Protein AF-A0A2W5XEF1-F1 (afdb_monomer_lite)

Structure (mmCIF, N/CA/C/O backbone):
data_AF-A0A2W5XEF1-F1
#
_entry.id   AF-A0A2W5XEF1-F1
#
loop_
_atom_site.group_PDB
_atom_site.id
_atom_site.type_symbol
_atom_site.label_atom_id
_atom_site.label_alt_id
_atom_site.label_comp_id
_atom_site.label_asym_id
_atom_site.label_entity_id
_atom_site.label_seq_id
_atom_site.pdbx_PDB_ins_code
_atom_site.Cartn_x
_atom_site.Cartn_y
_atom_site.Cartn_z
_atom_site.occupancy
_atom_site.B_iso_or_equiv
_atom_site.auth_seq_id
_atom_site.auth_comp_id
_atom_site.auth_asym_id
_atom_site.auth_atom_id
_atom_site.pdbx_PDB_model_num
ATOM 1 N N . MET A 1 1 ? -2.180 -19.333 73.699 1.00 42.31 1 MET A N 1
ATOM 2 C CA . MET A 1 1 ? -2.222 -17.988 73.084 1.00 42.31 1 MET A CA 1
ATOM 3 C C . MET A 1 1 ? -1.504 -18.086 71.739 1.00 42.31 1 MET A C 1
ATOM 5 O O . MET A 1 1 ? -0.283 -18.100 71.714 1.00 42.31 1 MET A O 1
ATOM 9 N N . VAL A 1 2 ? -2.239 -18.323 70.647 1.00 40.25 2 VAL A N 1
ATOM 10 C CA . VAL A 1 2 ? -1.673 -18.645 69.320 1.00 40.25 2 VAL A CA 1
ATOM 11 C C . VAL A 1 2 ? -1.821 -17.416 68.427 1.00 40.25 2 VAL A C 1
ATOM 13 O O . VAL A 1 2 ? -2.934 -16.933 68.240 1.00 40.25 2 VAL A O 1
ATOM 16 N N . ARG A 1 3 ? -0.708 -16.870 67.927 1.00 40.44 3 ARG A N 1
ATOM 17 C CA . ARG A 1 3 ? -0.707 -15.746 66.979 1.00 40.44 3 ARG A CA 1
ATOM 18 C C . ARG A 1 3 ? -0.602 -16.298 65.561 1.00 40.44 3 ARG A C 1
ATOM 20 O O . ARG A 1 3 ? 0.451 -16.785 65.163 1.00 40.44 3 ARG A O 1
ATOM 27 N N . THR A 1 4 ? -1.698 -16.220 64.820 1.00 47.94 4 THR A N 1
ATOM 28 C CA . THR A 1 4 ? -1.758 -16.524 63.388 1.00 47.94 4 THR A CA 1
ATOM 29 C C . THR A 1 4 ? -1.144 -15.356 62.620 1.00 47.94 4 THR A C 1
ATOM 31 O O . THR A 1 4 ? -1.613 -14.226 62.730 1.00 47.94 4 THR A O 1
ATOM 34 N N . ILE A 1 5 ? -0.068 -15.608 61.876 1.00 55.44 5 ILE A N 1
ATOM 35 C CA . ILE A 1 5 ? 0.589 -14.604 61.034 1.00 55.44 5 ILE A CA 1
ATOM 36 C C . ILE A 1 5 ? -0.045 -14.688 59.644 1.00 55.44 5 ILE A C 1
ATOM 38 O O . ILE A 1 5 ? 0.245 -15.605 58.877 1.00 55.44 5 ILE A O 1
ATOM 42 N N . THR A 1 6 ? -0.918 -13.737 59.323 1.00 53.62 6 THR A N 1
ATOM 43 C CA . THR A 1 6 ? -1.438 -13.535 57.967 1.00 53.62 6 THR A CA 1
ATOM 44 C C . THR A 1 6 ? -0.327 -12.914 57.123 1.00 53.62 6 THR A C 1
ATOM 46 O O . THR A 1 6 ? 0.054 -11.764 57.328 1.00 53.62 6 THR A O 1
ATOM 49 N N . LYS A 1 7 ? 0.250 -13.695 56.208 1.00 55.38 7 LYS A N 1
ATOM 50 C CA . LYS A 1 7 ? 1.280 -13.230 55.276 1.00 55.38 7 LYS A CA 1
ATOM 51 C C . LYS A 1 7 ? 0.583 -12.710 54.018 1.00 55.38 7 LYS A C 1
ATOM 53 O O . LYS A 1 7 ? 0.001 -13.493 53.274 1.00 55.38 7 LYS A O 1
ATOM 58 N N . GLU A 1 8 ? 0.621 -11.399 53.800 1.00 53.78 8 GLU A N 1
ATOM 59 C CA . GLU A 1 8 ? 0.114 -10.784 52.572 1.00 53.78 8 GLU A CA 1
ATOM 60 C C . GLU A 1 8 ? 0.924 -11.256 51.356 1.00 53.78 8 GLU A C 1
ATOM 62 O O . GLU A 1 8 ? 2.157 -11.172 51.326 1.00 53.78 8 GLU A O 1
ATOM 67 N N . ILE A 1 9 ? 0.225 -11.778 50.347 1.00 59.25 9 ILE A N 1
ATOM 68 C CA . ILE A 1 9 ? 0.813 -12.208 49.079 1.00 59.25 9 ILE A CA 1
ATOM 69 C C . ILE A 1 9 ? 1.083 -10.954 48.243 1.00 59.25 9 ILE A C 1
ATOM 71 O O . ILE A 1 9 ? 0.198 -10.371 47.622 1.00 59.25 9 ILE A O 1
ATOM 75 N N . LYS A 1 10 ? 2.343 -10.524 48.271 1.00 52.53 10 LYS A N 1
ATOM 76 C CA . LYS A 1 10 ? 2.882 -9.403 47.506 1.00 52.53 10 LYS A CA 1
ATOM 77 C C . LYS A 1 10 ? 2.888 -9.726 46.007 1.00 52.53 10 LYS A C 1
ATOM 79 O O . LYS A 1 10 ? 3.649 -10.582 45.574 1.00 52.53 10 LYS A O 1
ATOM 84 N N . GLY A 1 11 ? 2.102 -8.961 45.250 1.00 55.94 11 GLY A N 1
ATOM 85 C CA . GLY A 1 11 ? 2.396 -8.528 43.880 1.00 55.94 11 GLY A CA 1
ATOM 86 C C . GLY A 1 11 ? 2.461 -9.615 42.806 1.00 55.94 11 GLY A C 1
ATOM 87 O O . GLY A 1 11 ? 3.486 -10.264 42.623 1.00 55.94 11 GLY A O 1
ATOM 88 N N . ASN A 1 12 ? 1.391 -9.712 42.015 1.00 59.34 12 ASN A N 1
ATOM 89 C CA . ASN A 1 12 ? 1.363 -10.405 40.728 1.00 59.34 12 ASN A CA 1
ATOM 90 C C . ASN A 1 12 ? 2.566 -10.014 39.855 1.00 59.34 12 ASN A C 1
ATOM 92 O O . ASN A 1 12 ? 2.626 -8.913 39.308 1.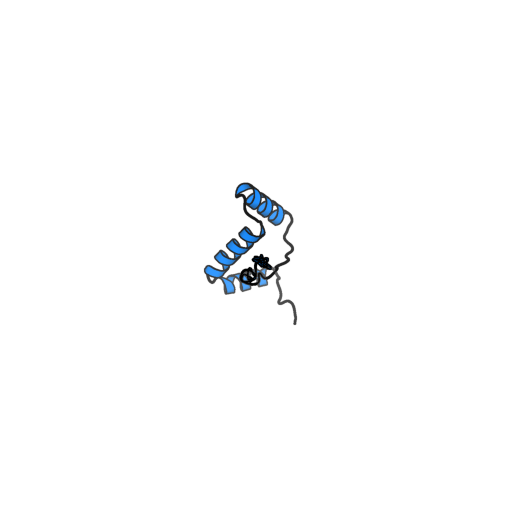00 59.34 12 ASN A O 1
ATOM 96 N N . ASN A 1 13 ? 3.503 -10.944 39.695 1.00 67.12 13 ASN A N 1
ATOM 97 C CA . ASN A 1 13 ? 4.649 -10.830 38.804 1.00 67.12 13 ASN A CA 1
ATOM 98 C C . ASN A 1 13 ? 4.247 -11.388 37.429 1.00 67.12 13 ASN A C 1
ATOM 100 O O . ASN A 1 13 ? 4.683 -12.467 37.033 1.00 67.12 13 ASN A O 1
ATOM 104 N N . VAL A 1 14 ? 3.320 -10.707 36.741 1.00 73.06 14 VAL A N 1
ATOM 105 C CA . VAL A 1 14 ? 2.955 -11.087 35.368 1.00 73.06 14 VAL A CA 1
ATOM 106 C C . VAL A 1 14 ? 4.123 -10.675 34.471 1.00 73.06 14 VAL A C 1
ATOM 108 O O . VAL A 1 14 ? 4.408 -9.476 34.382 1.00 73.06 14 VAL A O 1
ATOM 111 N N . PRO A 1 15 ? 4.829 -11.620 33.825 1.00 73.12 15 PRO A N 1
ATOM 112 C CA . PRO A 1 15 ? 5.881 -11.263 32.888 1.00 73.12 15 PRO A CA 1
ATOM 113 C C . PRO A 1 15 ? 5.279 -10.405 31.765 1.00 73.12 15 PRO A C 1
ATOM 115 O O . PRO A 1 15 ? 4.173 -10.704 31.301 1.00 73.12 15 PRO A O 1
ATOM 118 N N . PRO A 1 16 ? 5.962 -9.333 31.319 1.00 72.44 16 PRO A N 1
ATOM 119 C CA . PRO A 1 16 ? 5.480 -8.545 30.196 1.00 72.44 16 PRO A CA 1
ATOM 120 C C . PRO A 1 16 ? 5.300 -9.474 28.996 1.00 72.44 16 PRO A C 1
ATOM 122 O O . PRO A 1 16 ? 6.200 -10.253 28.674 1.00 72.44 16 PRO A O 1
ATOM 125 N N . ALA A 1 17 ? 4.127 -9.402 28.362 1.00 73.50 17 ALA A N 1
ATOM 126 C CA . ALA A 1 17 ? 3.828 -10.173 27.164 1.00 73.50 17 ALA A CA 1
ATOM 127 C C . ALA A 1 17 ? 4.979 -10.032 26.148 1.00 73.50 17 ALA A C 1
ATOM 129 O O . ALA A 1 17 ? 5.570 -8.946 26.049 1.00 73.50 17 ALA A O 1
ATOM 130 N N . PRO A 1 18 ? 5.326 -11.105 25.412 1.00 72.19 18 PRO A N 1
ATOM 131 C CA . PRO A 1 18 ? 6.401 -11.058 24.433 1.00 72.19 18 PRO A CA 1
ATOM 132 C C . PRO A 1 18 ? 6.164 -9.875 23.498 1.00 72.19 18 PRO A C 1
ATOM 134 O O . PRO A 1 18 ? 5.097 -9.748 22.895 1.00 72.19 18 PRO A O 1
ATOM 137 N N . LYS A 1 19 ? 7.148 -8.971 23.424 1.00 70.06 19 LYS A N 1
ATOM 138 C CA . LYS A 1 19 ? 7.102 -7.837 22.501 1.00 70.06 19 LYS A CA 1
ATOM 139 C C . LYS A 1 19 ? 6.970 -8.435 21.105 1.00 70.06 19 LYS A C 1
ATOM 141 O O . LYS A 1 19 ? 7.897 -9.098 20.644 1.00 70.06 19 LYS A O 1
ATOM 146 N N . GLY A 1 20 ? 5.803 -8.250 20.488 1.00 65.06 20 GLY A N 1
ATOM 147 C CA . GLY A 1 20 ? 5.545 -8.700 19.126 1.00 65.06 20 GLY A CA 1
ATOM 148 C C . GLY A 1 20 ? 6.617 -8.184 18.159 1.00 65.06 20 GLY A C 1
ATOM 149 O O . GLY A 1 20 ? 7.386 -7.278 18.511 1.00 65.06 20 GLY A O 1
ATOM 150 N N . PRO A 1 21 ? 6.701 -8.759 16.948 1.00 72.69 21 PRO A N 1
ATOM 151 C CA . PRO A 1 21 ? 7.675 -8.328 15.954 1.00 72.69 21 PRO A CA 1
ATOM 152 C C . PRO A 1 21 ? 7.622 -6.806 15.802 1.00 72.69 21 PRO A C 1
ATOM 154 O O . PRO A 1 21 ? 6.548 -6.207 15.721 1.00 72.69 21 PRO A O 1
ATOM 157 N N . LYS A 1 22 ? 8.795 -6.166 15.833 1.00 76.75 22 LYS A N 1
ATOM 158 C CA . LYS A 1 22 ? 8.896 -4.709 15.740 1.00 76.75 22 LYS A CA 1
ATOM 159 C C . LYS A 1 22 ? 8.353 -4.279 14.378 1.00 76.75 22 LYS A C 1
ATOM 161 O O . LYS A 1 22 ? 8.971 -4.556 13.357 1.00 76.75 22 LYS A O 1
ATOM 166 N N . SER A 1 23 ? 7.208 -3.602 14.362 1.00 79.81 23 SER A N 1
ATOM 167 C CA . SER A 1 23 ? 6.664 -3.017 13.138 1.00 79.81 23 SER A CA 1
ATOM 168 C C . SER A 1 23 ? 7.580 -1.895 12.647 1.00 79.81 23 SER A C 1
ATOM 170 O O . SER A 1 23 ? 7.933 -1.002 13.425 1.00 79.81 23 SER A O 1
ATOM 172 N N . HIS A 1 24 ? 7.925 -1.896 11.362 1.00 87.00 24 HIS A N 1
ATOM 173 C CA . HIS A 1 24 ? 8.607 -0.768 10.737 1.00 87.00 24 HIS A CA 1
ATOM 174 C C . HIS A 1 24 ? 7.585 0.302 10.344 1.00 87.00 24 HIS A C 1
ATOM 176 O O . HIS A 1 24 ? 6.642 0.035 9.603 1.00 87.00 24 HIS A O 1
ATOM 182 N N . LYS A 1 25 ? 7.761 1.528 10.850 1.00 87.50 25 LYS A N 1
ATOM 183 C CA . LYS A 1 25 ? 6.894 2.655 10.492 1.00 87.50 25 LYS A CA 1
ATOM 184 C C . LYS A 1 25 ? 7.284 3.184 9.114 1.00 87.50 25 LYS A C 1
ATOM 186 O O . LYS A 1 25 ? 8.399 3.671 8.939 1.00 87.50 25 LYS A O 1
ATOM 191 N N . LEU A 1 26 ? 6.342 3.147 8.177 1.00 85.69 26 LEU A N 1
ATOM 192 C CA . LEU A 1 26 ? 6.472 3.758 6.859 1.00 85.69 26 LEU A CA 1
ATOM 193 C C . LEU A 1 26 ? 5.637 5.046 6.809 1.00 85.69 26 LEU A C 1
ATOM 195 O O . LEU A 1 26 ? 4.434 5.017 7.057 1.00 85.69 26 LEU A O 1
ATOM 199 N N . SER A 1 27 ? 6.280 6.171 6.493 1.00 88.19 27 SER A N 1
ATOM 200 C CA . SER A 1 27 ? 5.614 7.457 6.248 1.00 88.19 27 SER A CA 1
ATOM 201 C C . SER A 1 27 ? 5.724 7.780 4.763 1.00 88.19 27 SER A C 1
ATOM 203 O O . SER A 1 27 ? 6.834 7.839 4.236 1.00 88.19 27 SER A O 1
ATOM 205 N N . LEU A 1 28 ? 4.593 7.981 4.093 1.00 84.56 28 LEU A N 1
ATOM 206 C CA . LEU A 1 28 ? 4.527 8.169 2.646 1.00 84.56 28 LEU A CA 1
ATOM 207 C C . LEU A 1 28 ? 3.552 9.289 2.286 1.00 84.56 28 LEU A C 1
ATOM 209 O O . LEU A 1 28 ? 2.528 9.468 2.943 1.00 84.56 28 LEU A O 1
ATOM 213 N N . ASN A 1 29 ? 3.889 10.035 1.237 1.00 88.94 29 ASN A N 1
ATOM 214 C CA . ASN A 1 29 ? 2.997 11.011 0.624 1.00 88.94 29 ASN A CA 1
ATOM 215 C C . ASN A 1 29 ? 2.322 10.346 -0.576 1.00 88.94 29 ASN A C 1
ATOM 217 O O . ASN A 1 29 ? 2.998 9.738 -1.404 1.00 88.94 29 ASN A O 1
ATOM 221 N N . VAL A 1 30 ? 1.004 10.478 -0.679 1.00 90.06 30 VAL A N 1
ATOM 222 C CA . VAL A 1 30 ? 0.212 9.994 -1.818 1.00 90.06 30 VAL A CA 1
ATOM 223 C C . VAL A 1 30 ? -0.548 11.147 -2.445 1.00 90.06 30 VAL A C 1
ATOM 225 O O . VAL A 1 30 ? -0.798 12.165 -1.797 1.00 90.06 30 VAL A O 1
ATOM 228 N N . SER A 1 31 ? -0.937 10.985 -3.709 1.00 93.81 31 SER A N 1
ATOM 229 C CA . SER A 1 31 ? -1.805 11.96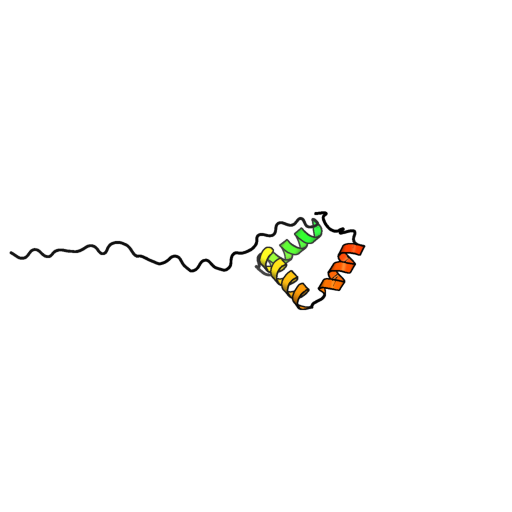1 -4.358 1.00 93.81 31 SER A CA 1
ATOM 230 C C . SER A 1 31 ? -3.145 12.079 -3.605 1.00 93.81 31 SER A C 1
ATOM 232 O O . SER A 1 31 ? -3.615 11.098 -3.012 1.00 93.81 31 SER A O 1
ATOM 234 N N . PRO A 1 32 ? -3.806 13.253 -3.638 1.00 95.06 32 PRO A N 1
ATOM 235 C CA . PRO A 1 32 ? -5.096 13.444 -2.973 1.00 95.06 32 PRO A CA 1
ATOM 236 C C . PRO A 1 32 ? -6.171 12.456 -3.438 1.00 95.06 32 PRO A C 1
ATOM 238 O O . PRO A 1 32 ? -7.018 12.036 -2.652 1.00 95.06 32 PRO A O 1
ATOM 241 N N . GLU A 1 33 ? -6.144 12.078 -4.715 1.00 96.75 33 GLU A N 1
ATOM 242 C CA . GLU A 1 33 ? -7.073 11.105 -5.282 1.00 96.75 33 GLU A CA 1
ATOM 243 C C . GLU A 1 33 ? -6.856 9.704 -4.703 1.00 96.75 33 GLU A C 1
ATOM 245 O O . GLU A 1 33 ? -7.805 9.100 -4.196 1.00 96.75 33 GLU A O 1
ATOM 250 N N . THR A 1 34 ? -5.608 9.224 -4.694 1.00 95.38 34 THR A N 1
ATOM 251 C CA . THR A 1 34 ? -5.251 7.931 -4.101 1.00 95.38 34 THR A CA 1
ATOM 252 C C . THR A 1 34 ? -5.595 7.900 -2.615 1.00 95.38 34 THR A C 1
ATOM 254 O O . THR A 1 34 ? -6.191 6.930 -2.151 1.00 95.38 34 THR A O 1
ATOM 257 N N . GLY A 1 35 ? -5.315 8.983 -1.880 1.00 96.12 35 GLY A N 1
ATOM 258 C CA . GLY A 1 35 ? -5.680 9.106 -0.468 1.00 96.12 35 GLY A CA 1
ATOM 259 C C . GLY A 1 35 ? -7.191 9.005 -0.228 1.00 96.12 35 GLY A C 1
ATOM 260 O O . GLY A 1 35 ? -7.630 8.248 0.638 1.00 96.12 35 GLY A O 1
ATOM 261 N N . ARG A 1 36 ? -8.014 9.694 -1.034 1.00 97.88 36 ARG A N 1
ATOM 262 C CA . ARG A 1 36 ? -9.484 9.585 -0.946 1.00 97.88 36 ARG A CA 1
ATOM 263 C C . ARG A 1 36 ? -9.970 8.166 -1.227 1.00 97.88 36 ARG A C 1
ATOM 265 O O . ARG A 1 36 ? -10.834 7.668 -0.506 1.00 97.88 36 ARG A O 1
ATOM 272 N N . ARG A 1 37 ? -9.423 7.517 -2.258 1.00 97.69 37 ARG A N 1
ATOM 273 C CA . ARG A 1 37 ? -9.800 6.147 -2.628 1.00 97.69 37 ARG A CA 1
ATOM 274 C C . ARG A 1 37 ? -9.413 5.144 -1.542 1.00 97.69 37 ARG A C 1
ATOM 276 O O . ARG A 1 37 ? -10.232 4.296 -1.197 1.00 97.69 37 ARG A O 1
ATOM 283 N N . LEU A 1 38 ? -8.220 5.285 -0.962 1.00 96.69 38 LEU A N 1
ATOM 284 C CA . LEU A 1 38 ? -7.751 4.452 0.146 1.00 96.69 38 LEU A CA 1
ATOM 285 C C . LEU A 1 38 ? -8.645 4.605 1.382 1.00 96.69 38 LEU A C 1
ATOM 287 O O . LEU A 1 38 ? -9.108 3.604 1.924 1.00 96.69 38 LEU A O 1
ATOM 291 N N . ARG A 1 39 ? -8.960 5.845 1.777 1.00 97.12 39 ARG A N 1
ATOM 292 C CA . ARG A 1 39 ? -9.855 6.121 2.911 1.00 97.12 39 ARG A CA 1
ATOM 293 C C . ARG A 1 39 ? -11.256 5.547 2.694 1.00 97.12 39 ARG A C 1
ATOM 295 O O . ARG A 1 39 ? -11.840 4.990 3.620 1.00 97.12 39 ARG A O 1
ATOM 302 N N . ARG A 1 40 ? -11.800 5.667 1.479 1.00 98.19 40 ARG A N 1
ATOM 303 C CA . ARG A 1 40 ? -13.105 5.088 1.131 1.00 98.19 40 ARG A CA 1
ATOM 304 C C . ARG A 1 40 ? -13.093 3.566 1.270 1.00 98.19 40 ARG A C 1
ATOM 306 O O . ARG A 1 40 ? -13.977 3.019 1.920 1.00 98.19 40 ARG A O 1
ATOM 313 N N . LEU A 1 41 ? -12.074 2.905 0.721 1.00 97.62 41 LEU A N 1
ATOM 314 C CA . LEU A 1 41 ? -11.925 1.453 0.816 1.00 97.62 41 LEU A CA 1
ATOM 315 C C . LEU A 1 41 ? -11.792 0.985 2.273 1.00 97.62 41 LEU A C 1
ATOM 317 O O . LEU A 1 41 ? -12.441 0.022 2.673 1.00 97.62 41 LEU A O 1
ATOM 321 N N . ALA A 1 42 ? -10.995 1.693 3.077 1.00 97.75 42 ALA A N 1
ATOM 322 C CA . ALA A 1 42 ? -10.840 1.428 4.506 1.00 97.75 42 ALA A CA 1
ATOM 323 C C . ALA A 1 42 ? -12.180 1.489 5.251 1.00 97.75 42 ALA A C 1
ATOM 325 O O . ALA A 1 42 ? -12.500 0.595 6.035 1.00 97.75 42 ALA A O 1
ATOM 326 N N . PHE A 1 43 ? -12.990 2.508 4.956 1.00 98.19 43 PHE A N 1
ATOM 327 C CA . PHE A 1 43 ? -14.316 2.662 5.542 1.00 98.19 43 PHE A CA 1
ATOM 328 C C . PHE A 1 43 ? -15.274 1.538 5.125 1.00 98.19 43 PHE A C 1
ATOM 330 O O . PHE A 1 43 ? -15.885 0.908 5.987 1.00 98.19 43 PHE A O 1
ATOM 337 N N . GLU A 1 44 ? -15.376 1.256 3.823 1.00 98.19 44 GLU A N 1
ATOM 338 C CA . GLU A 1 44 ? -16.282 0.234 3.279 1.00 98.19 44 GLU A CA 1
ATOM 339 C C . GLU A 1 44 ? -15.963 -1.167 3.822 1.00 98.19 44 GLU A C 1
ATOM 341 O O . GLU A 1 44 ? -16.877 -1.925 4.142 1.00 98.19 44 GLU A O 1
ATOM 346 N N . GLN A 1 45 ? -14.678 -1.492 3.984 1.00 97.50 45 GLN A N 1
ATOM 347 C CA . GLN A 1 45 ? -14.229 -2.815 4.433 1.00 97.50 45 GLN A CA 1
ATOM 348 C C . GLN A 1 45 ? -13.998 -2.913 5.946 1.00 97.50 45 GLN A C 1
ATOM 350 O O . GLN A 1 45 ? -13.680 -3.989 6.445 1.00 97.50 45 GLN A O 1
ATOM 355 N N . ARG A 1 46 ? -14.161 -1.812 6.696 1.00 97.38 46 ARG A N 1
ATOM 356 C CA . ARG A 1 46 ? -13.852 -1.726 8.138 1.00 97.38 46 ARG A CA 1
ATOM 357 C C . ARG A 1 46 ? -12.415 -2.152 8.471 1.00 97.38 46 ARG A C 1
ATOM 359 O O . ARG A 1 46 ? -12.170 -2.832 9.466 1.00 97.38 46 ARG A O 1
ATOM 366 N N . LEU A 1 47 ? -11.467 -1.732 7.638 1.00 97.25 47 LEU A N 1
ATOM 367 C CA . LEU A 1 47 ? -10.040 -2.030 7.773 1.00 97.25 47 LEU A CA 1
ATOM 368 C C . LEU A 1 47 ? -9.236 -0.752 8.021 1.00 97.25 47 LEU A C 1
ATOM 370 O O . LEU A 1 47 ? -9.690 0.351 7.724 1.00 97.25 47 LEU A O 1
ATOM 374 N N . SER A 1 48 ? -8.013 -0.889 8.540 1.00 96.19 48 SER A N 1
ATOM 375 C CA . SER A 1 48 ? -7.094 0.249 8.625 1.00 96.19 48 SER A CA 1
ATOM 376 C C . SER A 1 48 ? -6.426 0.506 7.274 1.00 96.19 48 SER A C 1
AT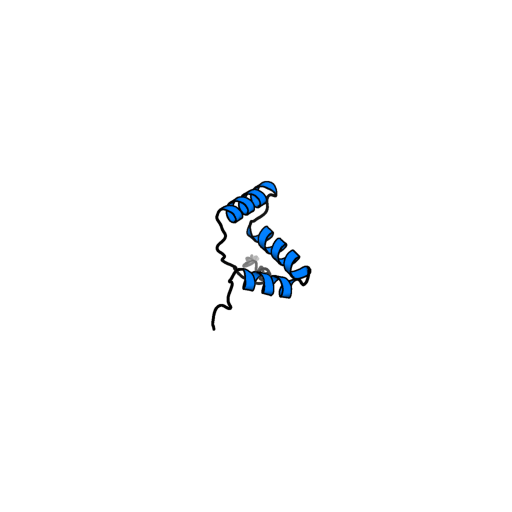OM 378 O O . SER A 1 48 ? -6.071 -0.432 6.557 1.00 96.19 48 SER A O 1
ATOM 380 N N . GLU A 1 49 ? -6.174 1.777 6.954 1.00 94.88 49 GLU A N 1
ATOM 381 C CA . GLU A 1 49 ? -5.433 2.161 5.743 1.00 94.88 49 GLU A CA 1
ATOM 382 C C . GLU A 1 49 ? -4.057 1.470 5.683 1.00 94.88 49 GLU A C 1
ATOM 384 O O . GLU A 1 49 ? -3.652 0.986 4.628 1.00 94.88 49 GLU A O 1
ATOM 389 N N . SER A 1 50 ? -3.373 1.334 6.827 1.00 93.81 50 SER A N 1
ATOM 390 C CA . SER A 1 50 ? -2.082 0.643 6.912 1.00 93.81 50 SER A CA 1
ATOM 391 C C . SER A 1 50 ? -2.173 -0.843 6.563 1.00 93.81 50 SER A C 1
ATOM 393 O O . SER A 1 50 ? -1.327 -1.329 5.820 1.00 93.81 50 SER A O 1
ATOM 395 N N . SER A 1 51 ? -3.206 -1.553 7.033 1.00 94.62 51 SER A N 1
ATOM 396 C CA . SER A 1 51 ? -3.397 -2.979 6.726 1.00 94.62 51 SER A CA 1
ATOM 397 C C . SER A 1 51 ? -3.683 -3.219 5.243 1.00 94.62 51 SER A C 1
ATOM 399 O O . SER A 1 51 ? -3.203 -4.195 4.665 1.00 94.62 51 SER A O 1
ATOM 401 N N . ILE A 1 52 ? -4.411 -2.296 4.605 1.00 95.31 52 ILE A N 1
ATOM 402 C CA . ILE A 1 52 ? -4.681 -2.337 3.167 1.00 95.31 52 ILE A CA 1
ATOM 403 C C . ILE A 1 52 ? -3.379 -2.151 2.389 1.00 95.31 52 ILE A C 1
ATOM 405 O O . ILE A 1 52 ? -3.086 -2.950 1.502 1.00 95.31 52 ILE A O 1
ATOM 409 N N . VAL A 1 53 ? -2.587 -1.129 2.733 1.00 94.25 53 VAL A N 1
ATOM 410 C CA . VAL A 1 53 ? -1.299 -0.860 2.075 1.00 94.25 53 VAL A CA 1
ATOM 411 C C . VAL A 1 53 ? -0.340 -2.034 2.254 1.00 94.25 53 VAL A C 1
ATOM 413 O O . VAL A 1 53 ? 0.254 -2.485 1.280 1.00 94.25 53 VAL A O 1
ATOM 416 N N . GLU A 1 54 ? -0.221 -2.571 3.467 1.00 93.12 54 GLU A N 1
ATOM 417 C CA . GLU A 1 54 ? 0.630 -3.729 3.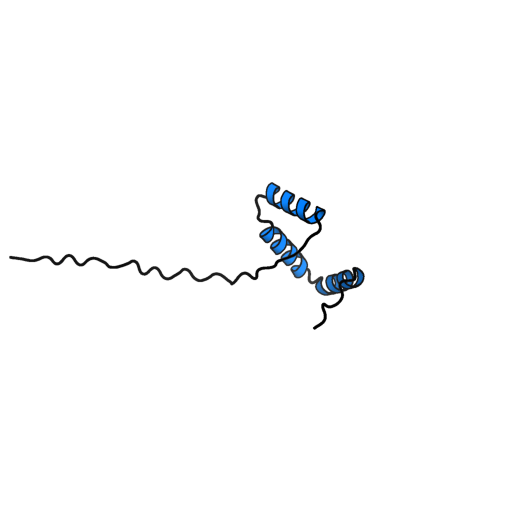749 1.00 93.12 54 GLU A CA 1
ATOM 418 C C . GLU A 1 54 ? 0.209 -4.956 2.933 1.00 93.12 54 GLU A C 1
AT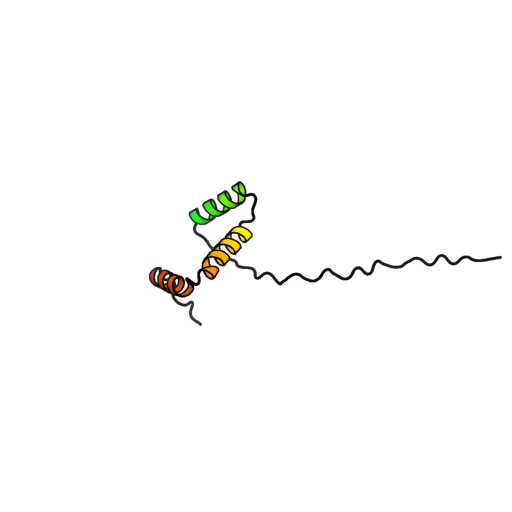OM 420 O O . GLU A 1 54 ? 1.048 -5.605 2.311 1.00 93.12 54 GLU A O 1
ATOM 425 N N . THR A 1 55 ? -1.093 -5.243 2.867 1.00 93.75 55 THR A N 1
ATOM 426 C CA . THR A 1 55 ? -1.616 -6.372 2.086 1.00 93.75 55 THR A CA 1
ATOM 427 C C . THR A 1 55 ? -1.373 -6.178 0.593 1.00 93.75 55 THR A C 1
ATOM 429 O O . THR A 1 55 ? -0.937 -7.108 -0.082 1.00 93.75 55 THR A O 1
ATOM 432 N N . ALA A 1 56 ? -1.606 -4.971 0.071 1.00 91.94 56 ALA A N 1
ATOM 433 C CA . ALA A 1 56 ? -1.360 -4.651 -1.330 1.00 91.94 56 ALA A CA 1
ATOM 434 C C . ALA A 1 56 ? 0.122 -4.813 -1.696 1.00 91.94 56 ALA A C 1
ATOM 436 O O . ALA A 1 56 ? 0.432 -5.446 -2.701 1.00 91.94 56 ALA A O 1
ATOM 437 N N . LEU A 1 57 ? 1.034 -4.313 -0.855 1.00 90.50 57 LEU A N 1
ATOM 438 C CA . LEU A 1 57 ? 2.476 -4.483 -1.041 1.00 90.50 57 LEU A CA 1
ATOM 439 C C . LEU A 1 57 ? 2.888 -5.952 -0.953 1.00 90.50 57 LEU A C 1
ATOM 441 O O . LEU A 1 57 ? 3.671 -6.419 -1.771 1.00 90.50 57 LEU A O 1
ATOM 445 N N . ARG A 1 58 ? 2.334 -6.713 -0.006 1.00 91.00 58 ARG A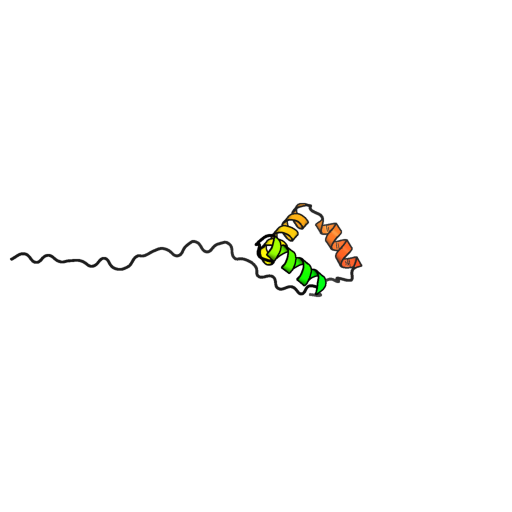 N 1
ATOM 446 C CA . ARG A 1 58 ? 2.616 -8.147 0.110 1.00 91.00 58 ARG A CA 1
ATOM 447 C C . ARG A 1 58 ? 2.175 -8.912 -1.135 1.00 91.00 58 ARG A C 1
ATOM 449 O O . ARG A 1 58 ? 2.912 -9.773 -1.598 1.00 91.00 58 ARG A O 1
ATOM 456 N N . LEU A 1 59 ? 0.993 -8.604 -1.671 1.00 89.44 59 LEU A N 1
ATOM 457 C CA . LEU A 1 59 ? 0.500 -9.201 -2.913 1.00 89.44 59 LEU A CA 1
ATOM 458 C C . LEU A 1 59 ? 1.352 -8.800 -4.114 1.00 89.44 59 LEU A C 1
ATOM 460 O O . LEU A 1 59 ? 1.580 -9.635 -4.982 1.00 89.44 59 LEU A O 1
ATOM 464 N N . PHE A 1 60 ? 1.814 -7.551 -4.147 1.00 86.31 60 PHE A N 1
ATOM 465 C CA . PHE A 1 60 ? 2.724 -7.059 -5.169 1.00 86.31 60 PHE A CA 1
ATOM 466 C C . PHE A 1 60 ? 4.042 -7.854 -5.156 1.00 86.31 60 PHE A C 1
ATOM 468 O O . PHE A 1 60 ? 4.357 -8.536 -6.125 1.00 86.31 60 PHE A O 1
ATOM 475 N N . PHE A 1 61 ? 4.751 -7.871 -4.024 1.00 85.81 61 PHE A N 1
ATOM 476 C CA . PHE A 1 61 ? 6.044 -8.557 -3.897 1.00 85.81 61 PHE A CA 1
ATOM 477 C C . PHE A 1 61 ? 5.944 -10.082 -4.037 1.00 85.81 61 PHE A C 1
ATOM 479 O O . PHE A 1 61 ? 6.875 -10.723 -4.511 1.00 85.81 61 PHE A O 1
ATOM 486 N N . ALA A 1 62 ? 4.815 -10.691 -3.662 1.00 88.19 62 ALA A N 1
ATOM 487 C CA . ALA A 1 62 ? 4.617 -12.133 -3.815 1.00 88.19 62 ALA A CA 1
ATOM 488 C C . ALA A 1 62 ? 4.581 -12.596 -5.282 1.00 88.19 62 ALA A C 1
ATOM 490 O O . ALA A 1 62 ? 4.788 -13.780 -5.537 1.00 88.19 62 ALA A O 1
ATOM 491 N N . ARG A 1 63 ? 4.311 -11.695 -6.235 1.00 86.12 63 ARG A N 1
ATOM 492 C CA . ARG A 1 63 ? 4.336 -12.015 -7.669 1.00 86.12 63 ARG A CA 1
ATOM 493 C C . ARG A 1 63 ? 5.751 -12.060 -8.242 1.00 86.12 63 ARG A C 1
ATOM 495 O O . ARG A 1 63 ? 5.951 -12.696 -9.266 1.00 86.12 63 ARG A O 1
ATOM 502 N N . GLY A 1 64 ? 6.729 -11.474 -7.547 1.00 77.31 64 GLY A N 1
ATOM 503 C CA . GLY A 1 64 ? 8.116 -11.415 -8.008 1.00 77.31 64 GLY A CA 1
ATOM 504 C C . GLY A 1 64 ? 8.364 -10.365 -9.094 1.00 77.31 64 GLY A C 1
ATOM 505 O O . GLY A 1 64 ? 9.427 -10.377 -9.707 1.00 77.31 64 GLY A O 1
ATOM 506 N N . ASP A 1 65 ? 7.426 -9.437 -9.299 1.00 79.94 65 ASP A N 1
ATOM 507 C CA . ASP A 1 65 ? 7.465 -8.398 -10.341 1.00 79.94 65 ASP A CA 1
ATOM 508 C C . ASP A 1 65 ? 8.401 -7.217 -9.973 1.00 79.94 65 ASP A C 1
ATOM 510 O O . ASP A 1 65 ? 8.180 -6.066 -10.354 1.00 79.94 65 ASP A O 1
ATOM 514 N N . ASP A 1 66 ? 9.457 -7.472 -9.197 1.00 85.31 66 ASP A N 1
ATOM 515 C CA . ASP A 1 66 ? 10.342 -6.438 -8.642 1.00 85.31 66 ASP A CA 1
ATOM 516 C C . ASP A 1 66 ? 11.168 -5.738 -9.731 1.00 85.31 66 ASP A C 1
ATOM 518 O O . ASP A 1 66 ? 11.395 -4.525 -9.674 1.00 85.31 66 ASP A O 1
ATOM 522 N N . GLU A 1 67 ? 11.605 -6.486 -10.748 1.00 82.94 67 GLU A N 1
ATOM 523 C CA . GLU A 1 67 ? 12.336 -5.936 -11.896 1.00 82.94 67 GLU A CA 1
ATOM 524 C C . GLU A 1 67 ? 11.434 -5.075 -12.791 1.00 82.94 67 GLU A C 1
ATOM 526 O O . GLU A 1 67 ? 11.851 -4.013 -13.272 1.00 82.94 67 GLU A O 1
ATOM 531 N N . GLU A 1 68 ? 10.179 -5.494 -12.964 1.00 81.50 68 GLU A N 1
ATOM 532 C CA . GLU A 1 68 ? 9.166 -4.733 -13.691 1.00 81.50 68 GLU A CA 1
ATOM 533 C C . GLU A 1 68 ? 8.834 -3.441 -12.937 1.00 81.50 68 GLU A C 1
ATOM 535 O O . GLU A 1 68 ? 8.866 -2.359 -13.528 1.00 81.50 68 GLU A O 1
ATOM 540 N N . LEU A 1 69 ? 8.651 -3.514 -11.611 1.00 82.25 69 LEU A N 1
ATOM 541 C CA . LEU A 1 69 ? 8.491 -2.324 -10.774 1.00 82.25 69 LEU A CA 1
ATOM 542 C C . LEU A 1 69 ? 9.674 -1.377 -10.931 1.00 82.25 69 LEU A C 1
ATOM 544 O O . LEU A 1 69 ? 9.490 -0.172 -11.093 1.00 82.25 69 LEU A O 1
ATOM 548 N N . GLY A 1 70 ? 10.894 -1.913 -10.882 1.00 83.31 70 GLY A N 1
ATOM 549 C CA . GLY A 1 70 ? 12.114 -1.136 -11.055 1.00 83.31 70 GLY A CA 1
ATOM 550 C C . GLY A 1 70 ? 12.147 -0.398 -12.393 1.00 83.31 70 GLY A C 1
ATOM 551 O O . GLY A 1 70 ? 12.553 0.764 -12.437 1.00 83.31 70 GLY A O 1
ATOM 552 N N . SER A 1 71 ? 11.688 -1.046 -13.463 1.00 83.50 71 SER A N 1
ATOM 553 C CA . SER A 1 71 ? 11.606 -0.468 -14.808 1.00 83.50 71 SER A CA 1
ATOM 554 C C . SER A 1 71 ? 10.556 0.641 -14.882 1.00 83.50 71 SER A C 1
ATOM 556 O O . SER A 1 71 ? 10.897 1.772 -15.229 1.00 83.50 71 SER A O 1
ATOM 558 N N . VAL A 1 72 ? 9.326 0.376 -14.430 1.00 81.88 72 VAL A N 1
ATOM 559 C CA . VAL A 1 72 ? 8.231 1.364 -14.402 1.00 81.88 72 VAL A CA 1
ATOM 560 C C . VAL A 1 72 ? 8.598 2.580 -13.552 1.00 81.88 72 VAL A C 1
ATOM 562 O O . VAL A 1 72 ? 8.368 3.722 -13.944 1.00 81.88 72 VAL A O 1
ATOM 565 N N . LEU A 1 73 ? 9.218 2.370 -12.388 1.00 84.44 73 LEU A N 1
ATOM 566 C CA . LEU A 1 73 ? 9.665 3.466 -11.530 1.00 84.44 73 LEU A CA 1
ATOM 567 C C . LEU A 1 73 ? 10.692 4.357 -12.241 1.00 84.44 73 LEU A C 1
ATOM 569 O O . LEU A 1 73 ? 10.589 5.583 -12.168 1.00 84.44 73 LEU A O 1
ATOM 573 N N . ARG A 1 74 ? 11.652 3.765 -12.959 1.00 82.94 74 ARG A N 1
ATOM 574 C CA . ARG A 1 74 ? 12.644 4.524 -13.738 1.00 82.94 74 ARG A CA 1
ATOM 575 C C . ARG A 1 74 ? 11.995 5.303 -14.879 1.00 82.94 74 ARG A C 1
ATOM 577 O O . ARG A 1 74 ? 12.346 6.465 -15.070 1.00 82.94 74 ARG A O 1
ATOM 584 N N . GLU A 1 75 ? 11.044 4.701 -15.590 1.00 80.69 75 GLU A N 1
ATOM 585 C CA . GLU A 1 75 ? 10.281 5.360 -16.661 1.00 80.69 75 GLU A CA 1
ATOM 586 C C . GLU A 1 75 ? 9.475 6.556 -16.144 1.00 80.69 75 GLU A C 1
ATOM 588 O O . GLU A 1 75 ? 9.432 7.606 -16.783 1.00 80.69 75 GLU A O 1
ATOM 593 N N . LEU A 1 76 ? 8.913 6.445 -14.938 1.00 78.75 76 LEU A N 1
ATOM 594 C CA . LEU A 1 76 ? 8.199 7.529 -14.259 1.00 78.75 76 LEU A CA 1
ATOM 595 C C . LEU A 1 76 ? 9.134 8.583 -13.633 1.00 78.75 76 LEU A C 1
ATOM 597 O O . LEU A 1 76 ? 8.679 9.468 -12.906 1.00 78.75 76 LEU A O 1
ATOM 601 N N . GLY A 1 77 ? 10.441 8.512 -13.900 1.00 73.19 77 GLY A N 1
ATOM 602 C CA . GLY A 1 77 ? 11.425 9.486 -13.434 1.00 73.19 77 GLY A CA 1
ATOM 603 C C . GLY A 1 77 ? 11.837 9.314 -11.971 1.00 73.19 77 GLY A C 1
ATOM 604 O O . GLY A 1 77 ? 12.528 10.183 -11.426 1.00 73.19 77 GLY A O 1
ATOM 605 N N . ALA A 1 78 ? 11.468 8.202 -11.322 1.00 75.75 78 ALA A N 1
ATOM 606 C CA . ALA A 1 78 ? 12.017 7.847 -10.022 1.00 75.75 78 ALA A CA 1
ATOM 607 C C . ALA A 1 78 ? 13.487 7.446 -10.213 1.00 75.75 78 ALA A C 1
ATOM 609 O O . ALA A 1 78 ? 13.837 6.308 -10.522 1.00 75.75 78 ALA A O 1
ATOM 610 N N . SER A 1 79 ? 14.373 8.426 -10.067 1.00 64.44 79 SER A N 1
ATOM 611 C CA . SER A 1 79 ? 15.811 8.187 -10.054 1.00 64.44 79 SER A CA 1
ATOM 612 C C . SER A 1 79 ? 16.251 7.684 -8.680 1.00 64.44 79 SER A C 1
ATOM 614 O O . SER A 1 79 ? 15.649 8.011 -7.653 1.00 64.44 79 SER A O 1
ATOM 616 N N . LEU A 1 80 ? 17.318 6.875 -8.663 1.00 58.53 80 LEU A N 1
ATOM 617 C CA . LEU A 1 80 ? 18.027 6.487 -7.444 1.00 58.53 80 LEU A CA 1
ATOM 618 C C . LEU A 1 80 ? 18.206 7.722 -6.555 1.00 58.53 80 LEU A C 1
ATOM 620 O O . LEU A 1 80 ? 18.892 8.677 -6.931 1.00 58.53 80 LEU A O 1
ATOM 624 N N . ARG A 1 81 ? 17.594 7.702 -5.368 1.00 64.62 81 ARG A N 1
ATOM 625 C CA . ARG A 1 81 ? 17.863 8.707 -4.342 1.00 64.62 81 ARG A CA 1
ATOM 626 C C . ARG A 1 81 ? 19.350 8.576 -4.006 1.00 64.62 81 ARG A C 1
ATOM 628 O O . ARG A 1 81 ? 19.756 7.551 -3.464 1.00 64.62 81 ARG A O 1
ATOM 635 N N . ARG A 1 82 ? 20.156 9.549 -4.446 1.00 70.31 82 ARG A N 1
ATOM 636 C CA . ARG A 1 82 ? 21.626 9.504 -4.359 1.00 70.31 82 ARG A CA 1
ATOM 637 C C . ARG A 1 82 ? 22.074 9.164 -2.931 1.00 70.31 82 ARG A C 1
ATOM 639 O O . ARG A 1 82 ? 21.471 9.659 -1.977 1.00 70.31 82 ARG A O 1
ATOM 646 N N . LYS A 1 83 ? 23.105 8.319 -2.827 1.00 50.62 83 LYS A N 1
ATOM 647 C CA . LYS A 1 83 ? 23.908 8.135 -1.610 1.00 50.62 83 LYS A CA 1
ATOM 648 C C . LYS A 1 83 ? 24.849 9.315 -1.428 1.00 50.62 83 LYS A C 1
ATOM 650 O O . LYS A 1 83 ? 25.348 9.806 -2.466 1.00 50.62 83 LYS A O 1
#

pLDDT: mean 80.24, std 15.87, range [40.25, 98.19]

Foldseek 3Di:
DDDDDDDDDDDDPDDPDPDPDDDDDDDDDDDPVVVVVLVVVCVVVVHDSVVVVVVVVVVVVVVVCVVVVVVVCVVVVVDPPDD

Sequence (83 aa):
MVRTITKEIKGNNVPPAPKGPKSHKLSLNVSPETGRRLRRLAFEQRLSESSIVETALRLFFARGDDEELGSVLRELGASLRRK

Secondary structure (DSSP, 8-state):
--------------PPPP----PPP------HHHHHHHHHHHHHHT--HHHHHHHHHHHHHHTTTHHHHHHHHHHTT------

Radius of gyration: 25.63 Å; chains: 1; bounding box: 40×32×90 Å